Protein AF-A0A7X9N6E1-F1 (afdb_monomer)

Foldseek 3Di:
DDPPPPDFDFPLVQLLVLLLVCLVPVQVVLCVLLVHHLVVCLVPQPPDDDDDDDDDDDDVVVSVVSNVVSVVLSSLLSVLLVPDDPLLNCLCCVCRRVVHDLVVVCVVVVHDSVRSVVSSSVSSVSSQVSSVVPHDRSTDGDDD

Radius of gyration: 17.55 Å; Cα contacts (8 Å, |Δi|>4): 150; chains: 1; bounding box: 39×49×46 Å

Solvent-accessible surface area (backbone atoms only — not comparable to full-atom values): 8194 Å² total; per-residue (Å²): 136,84,82,78,78,79,70,67,57,68,33,54,65,60,14,27,51,44,46,53,48,40,43,64,47,56,52,48,51,32,26,61,58,42,73,46,60,61,69,58,33,56,78,50,72,79,86,76,87,78,83,87,80,92,82,90,78,62,76,66,54,52,54,48,53,52,18,52,53,25,45,54,50,42,45,50,52,25,50,20,44,68,73,38,56,72,69,33,33,50,47,46,45,44,46,56,70,66,57,50,56,68,67,60,50,22,61,74,67,73,38,54,69,71,56,40,53,54,51,52,39,50,29,36,42,51,39,32,60,46,26,43,76,82,58,66,84,42,68,35,61,53,82,132

pLDDT: mean 83.42, std 17.53, range [37.0, 97.56]

Sequence (144 aa):
MGVLFKTKPVDKVKTGANVRAFFKNDVQELQAMAGRKLTGFITSPNLTKTGSSNHAINGIESCYLEAVNADQELETIAAAINTCSEKTKKIIIMRCIEERPHRQMEEYFCLSRSQYGLYQQKALCEFAENYARYGRELRVFAEN

Nearest PDB structures (foldseek):
  1rp3-assembly2_C  TM=5.074E-01  e=1.335E-01  Aquifex aeolicus
  6dxo-assembly1_A  TM=4.445E-01  e=1.407E-01  Streptomyces venezuelae ATCC 10712
  1rp3-assembly4_G  TM=4.153E-01  e=2.642E-01  Aquifex aeolicus
  6in7-assembly1_B  TM=3.837E-01  e=6.124E-01  Pseudomonas aeruginosa PAO1
  8z6g-assembly1_B  TM=3.783E-01  e=7.964E-01  Pseudomonas aeruginosa

Mean predicted aligned error: 8.21 Å

Secondary structure (DSSP, 8-state):
------PPPB-HHHHHHHHHHHHHTHHHHHHHHHTS-HHHHHHS--------------HHHHHHHHHHHHHHHHHHHHHHHHHS-HHHHHHIIIIIIS---HHHHHHHHT--HHHHHHHHHHHHHHHHHHHTTTS-----BPP-

Structure (mmCIF, N/CA/C/O backbone):
data_AF-A0A7X9N6E1-F1
#
_entry.id   AF-A0A7X9N6E1-F1
#
loop_
_atom_site.group_PDB
_atom_site.id
_atom_site.type_symbol
_atom_site.label_atom_id
_atom_site.label_alt_id
_atom_site.label_comp_id
_atom_site.label_asym_id
_atom_site.label_entity_id
_atom_site.label_seq_id
_atom_site.pdbx_PDB_ins_code
_atom_site.Cartn_x
_atom_site.Cartn_y
_atom_site.Cartn_z
_atom_site.occupancy
_atom_site.B_iso_or_equiv
_atom_site.auth_seq_id
_atom_site.auth_comp_id
_atom_site.auth_asym_id
_atom_site.auth_atom_id
_atom_site.pdbx_PDB_model_num
ATOM 1 N N . MET A 1 1 ? 11.358 -36.403 11.337 1.00 38.59 1 MET A N 1
ATOM 2 C CA . MET A 1 1 ? 10.152 -36.184 10.511 1.00 38.59 1 MET A CA 1
ATOM 3 C C . MET A 1 1 ? 9.933 -34.684 10.381 1.00 38.59 1 MET A C 1
ATOM 5 O O . MET A 1 1 ? 9.403 -34.076 11.299 1.00 38.59 1 MET A O 1
ATOM 9 N N . GLY A 1 2 ? 10.454 -34.067 9.318 1.00 45.53 2 GLY A N 1
ATOM 10 C CA . GLY A 1 2 ? 10.296 -32.629 9.085 1.00 45.53 2 GLY A CA 1
ATOM 11 C C . GLY A 1 2 ? 8.912 -32.350 8.517 1.00 45.53 2 GLY A C 1
ATOM 12 O O . GLY A 1 2 ? 8.580 -32.845 7.442 1.00 45.53 2 GLY A O 1
ATOM 13 N N . VAL A 1 3 ? 8.093 -31.595 9.244 1.00 46.94 3 VAL A N 1
ATOM 14 C CA . VAL A 1 3 ? 6.786 -31.160 8.752 1.00 46.94 3 VAL A CA 1
ATOM 15 C C . VAL A 1 3 ? 7.041 -30.077 7.703 1.00 46.94 3 VAL A C 1
ATOM 17 O O . VAL A 1 3 ? 7.326 -28.929 8.030 1.00 46.94 3 VAL A O 1
ATOM 20 N N . LEU A 1 4 ? 7.013 -30.458 6.425 1.00 49.41 4 LEU A N 1
ATOM 21 C CA . LEU A 1 4 ? 6.960 -29.518 5.308 1.00 49.41 4 LEU A CA 1
ATOM 22 C C . LEU A 1 4 ? 5.601 -28.816 5.376 1.00 49.41 4 LEU A C 1
ATOM 24 O O . LEU A 1 4 ? 4.603 -29.332 4.872 1.00 49.41 4 LEU A O 1
ATOM 28 N N . PHE A 1 5 ? 5.551 -27.648 6.016 1.00 54.84 5 PHE A N 1
ATOM 29 C CA . PHE A 1 5 ? 4.431 -26.731 5.856 1.00 54.84 5 PHE A CA 1
ATOM 30 C C . PHE A 1 5 ? 4.368 -26.351 4.372 1.00 54.84 5 PHE A C 1
ATOM 32 O O . PHE A 1 5 ? 5.107 -25.484 3.911 1.00 54.84 5 PHE A O 1
ATOM 39 N N . LYS A 1 6 ? 3.516 -27.035 3.599 1.00 51.97 6 LYS A N 1
ATOM 40 C CA . LYS A 1 6 ? 3.126 -26.593 2.257 1.00 51.97 6 LYS A CA 1
ATOM 41 C C . LYS A 1 6 ? 2.315 -25.314 2.431 1.00 51.97 6 LYS A C 1
ATOM 43 O O . LYS A 1 6 ? 1.091 -25.354 2.525 1.00 51.97 6 LYS A O 1
ATOM 48 N N . THR A 1 7 ? 2.996 -24.179 2.536 1.00 67.31 7 THR A N 1
ATOM 49 C CA . THR A 1 7 ? 2.340 -22.883 2.414 1.00 67.31 7 THR A CA 1
ATOM 50 C C . THR A 1 7 ? 1.808 -22.795 0.989 1.00 67.31 7 THR A C 1
ATOM 52 O O . THR A 1 7 ? 2.546 -22.975 0.019 1.00 67.31 7 THR A O 1
ATOM 55 N N . LYS A 1 8 ? 0.490 -22.621 0.848 1.00 80.69 8 LYS A N 1
ATOM 56 C CA . LYS A 1 8 ? -0.115 -22.431 -0.472 1.00 80.69 8 LYS A CA 1
ATOM 57 C C . LYS A 1 8 ? 0.546 -21.215 -1.134 1.00 80.69 8 LYS A C 1
ATOM 59 O O . LYS A 1 8 ? 0.757 -20.209 -0.449 1.00 80.69 8 LYS A O 1
ATOM 64 N N . PRO A 1 9 ? 0.890 -21.276 -2.431 1.00 86.31 9 PRO A N 1
ATOM 65 C CA . PRO A 1 9 ? 1.479 -20.129 -3.099 1.00 86.31 9 PRO A CA 1
ATOM 66 C C . PRO A 1 9 ? 0.465 -18.979 -3.150 1.00 86.31 9 PRO A C 1
ATOM 68 O O . PRO A 1 9 ? -0.726 -19.187 -3.385 1.00 86.31 9 PRO A O 1
ATOM 71 N N . VAL A 1 10 ? 0.944 -17.756 -2.922 1.00 88.94 10 VAL A N 1
ATOM 72 C CA . VAL A 1 10 ? 0.122 -16.544 -3.030 1.00 88.94 10 VAL A CA 1
ATOM 73 C C . VAL A 1 10 ? -0.146 -16.244 -4.504 1.00 88.94 10 VAL A C 1
ATOM 75 O O . VAL A 1 10 ? 0.786 -16.099 -5.301 1.00 88.94 10 VAL A O 1
ATOM 78 N N . ASP A 1 11 ? -1.420 -16.096 -4.859 1.00 94.56 11 ASP A N 1
ATOM 79 C CA . ASP A 1 11 ? -1.846 -15.549 -6.140 1.00 94.56 11 ASP A CA 1
ATOM 80 C C . ASP A 1 11 ? -1.577 -14.042 -6.136 1.00 94.56 11 ASP A C 1
ATOM 82 O O . ASP A 1 11 ? -2.330 -13.230 -5.587 1.00 94.56 11 ASP A O 1
ATOM 86 N N . LYS A 1 12 ? -0.456 -13.661 -6.748 1.00 93.94 12 LYS A N 1
ATOM 87 C CA . LYS A 1 12 ? 0.009 -12.272 -6.800 1.00 93.94 12 LYS A CA 1
ATOM 88 C C . LYS A 1 12 ? -0.951 -11.358 -7.558 1.00 93.94 12 LYS A C 1
ATOM 90 O O . LYS A 1 12 ? -0.950 -10.151 -7.323 1.00 93.94 12 LYS A O 1
ATOM 95 N N . VAL A 1 13 ? -1.708 -11.881 -8.524 1.00 94.44 13 VAL A N 1
ATOM 96 C CA . VAL A 1 13 ? -2.623 -11.071 -9.343 1.00 94.44 13 VAL A CA 1
ATOM 97 C C . VAL A 1 13 ? -3.865 -10.760 -8.524 1.00 94.44 13 VAL A C 1
ATOM 99 O O . VAL A 1 13 ? -4.196 -9.585 -8.350 1.00 94.44 13 VAL A O 1
ATOM 102 N N . LYS A 1 14 ? -4.491 -11.792 -7.947 1.00 95.62 14 LYS A N 1
ATOM 103 C CA . LYS A 1 14 ? -5.667 -11.626 -7.084 1.00 95.62 14 LYS A CA 1
ATOM 104 C C . LYS A 1 14 ? -5.340 -10.820 -5.830 1.00 95.62 14 LYS A C 1
ATOM 106 O O . LYS A 1 14 ? -6.081 -9.902 -5.503 1.00 95.62 14 LYS A O 1
ATOM 111 N N . THR A 1 15 ? -4.194 -11.073 -5.194 1.00 95.62 15 THR A N 1
ATOM 112 C CA . THR A 1 15 ? -3.728 -10.280 -4.041 1.00 95.62 15 THR A CA 1
ATOM 113 C C . THR A 1 15 ? -3.558 -8.809 -4.413 1.00 95.62 15 THR A C 1
ATOM 115 O O . THR A 1 15 ? -4.062 -7.932 -3.719 1.00 95.62 15 THR A O 1
ATOM 118 N N . GLY A 1 16 ? -2.907 -8.515 -5.545 1.00 95.56 16 GLY A N 1
ATOM 119 C CA . GLY A 1 16 ? -2.752 -7.138 -6.013 1.00 95.56 16 GLY A CA 1
ATOM 120 C C . GLY A 1 16 ? -4.089 -6.441 -6.285 1.00 95.56 16 GLY A C 1
ATOM 121 O O . GLY A 1 16 ? -4.238 -5.262 -5.968 1.00 95.56 16 GLY A O 1
ATOM 122 N N . ALA A 1 17 ? -5.070 -7.154 -6.845 1.00 95.44 17 ALA A N 1
ATOM 123 C CA . ALA A 1 17 ? -6.419 -6.629 -7.043 1.00 95.44 17 ALA A CA 1
ATOM 124 C C . ALA A 1 17 ? -7.138 -6.370 -5.709 1.00 95.44 17 ALA A C 1
ATOM 126 O O . ALA A 1 17 ? -7.730 -5.305 -5.545 1.00 95.44 17 ALA A O 1
ATOM 127 N N . ASN A 1 18 ? -7.019 -7.293 -4.750 1.00 95.88 18 ASN A N 1
ATOM 128 C CA . ASN A 1 18 ? -7.632 -7.177 -3.430 1.00 95.88 18 ASN A CA 1
ATOM 129 C C . ASN A 1 18 ? -7.085 -5.970 -2.656 1.00 95.88 18 ASN A C 1
ATOM 131 O O . ASN A 1 18 ? -7.847 -5.152 -2.159 1.00 95.88 18 ASN A O 1
ATOM 135 N N . VAL A 1 19 ? -5.762 -5.775 -2.663 1.00 96.69 19 VAL A N 1
ATOM 136 C CA . VAL A 1 19 ? -5.127 -4.598 -2.045 1.00 96.69 19 VAL A CA 1
ATOM 137 C C . VAL A 1 19 ? -5.610 -3.296 -2.690 1.00 96.69 19 VAL A C 1
ATOM 139 O O . VAL A 1 19 ? -5.875 -2.322 -1.994 1.00 96.69 19 VAL A O 1
ATOM 142 N N . ARG A 1 20 ? -5.760 -3.248 -4.020 1.00 95.56 20 ARG A N 1
ATOM 143 C CA . ARG A 1 20 ? -6.289 -2.048 -4.693 1.00 95.56 20 ARG A CA 1
ATOM 144 C C . ARG A 1 20 ? -7.740 -1.767 -4.311 1.00 95.56 20 ARG A C 1
ATOM 146 O O . ARG A 1 20 ? -8.079 -0.606 -4.114 1.00 95.56 20 ARG A O 1
ATOM 153 N N . ALA A 1 21 ? -8.577 -2.802 -4.231 1.00 95.38 21 ALA A N 1
ATOM 154 C CA . ALA A 1 21 ? -9.963 -2.666 -3.794 1.00 95.38 21 ALA A CA 1
ATOM 155 C C . ALA A 1 21 ? -10.036 -2.166 -2.346 1.00 95.38 21 ALA A C 1
ATOM 157 O O . ALA A 1 21 ? -10.777 -1.227 -2.078 1.00 95.38 21 ALA A O 1
ATOM 158 N N . PHE A 1 22 ? -9.183 -2.704 -1.473 1.00 95.75 22 PHE A N 1
ATOM 159 C CA . PHE A 1 22 ? -9.051 -2.275 -0.086 1.00 95.75 22 PHE A CA 1
ATOM 160 C C . PHE A 1 22 ? -8.738 -0.779 0.042 1.00 95.75 22 PHE A C 1
ATOM 162 O O . PHE A 1 22 ? -9.447 -0.045 0.724 1.00 95.75 22 PHE A O 1
ATOM 169 N N . PHE A 1 23 ? -7.727 -0.280 -0.677 1.00 95.62 23 PHE A N 1
ATOM 170 C CA . PHE A 1 23 ? -7.408 1.154 -0.649 1.00 95.62 23 PHE A CA 1
ATOM 171 C C . PHE A 1 23 ? -8.509 2.036 -1.245 1.00 95.62 23 PHE A C 1
ATOM 173 O O . PHE A 1 23 ? -8.694 3.168 -0.803 1.00 95.62 23 PHE A O 1
ATOM 180 N N . LYS A 1 24 ? -9.230 1.534 -2.251 1.00 93.62 24 LYS A N 1
ATOM 181 C CA . LYS A 1 24 ? -10.284 2.293 -2.924 1.00 93.62 24 LYS A CA 1
ATOM 182 C C . LYS A 1 24 ? -11.570 2.371 -2.103 1.00 93.62 24 LYS A C 1
ATOM 184 O O . LYS A 1 24 ? -12.229 3.398 -2.141 1.00 93.62 24 LYS A O 1
ATOM 189 N N . ASN A 1 25 ? -11.936 1.300 -1.409 1.00 92.50 25 ASN A N 1
ATOM 190 C CA . ASN A 1 25 ? -13.222 1.199 -0.729 1.00 92.50 25 ASN A CA 1
ATOM 191 C C . ASN A 1 25 ? -13.028 1.363 0.782 1.00 92.50 25 ASN A C 1
ATOM 193 O O . ASN A 1 25 ? -13.373 2.404 1.335 1.00 92.50 25 ASN A O 1
ATOM 197 N N . ASP A 1 26 ? -12.390 0.382 1.424 1.00 92.19 26 ASP A N 1
ATOM 198 C CA . ASP A 1 26 ? -12.277 0.313 2.882 1.00 92.19 26 ASP A CA 1
ATOM 199 C C . ASP A 1 26 ? -11.485 1.494 3.454 1.00 92.19 26 ASP A C 1
ATOM 201 O O . ASP A 1 26 ? -11.917 2.148 4.396 1.00 92.19 26 ASP A O 1
ATOM 205 N N . VAL A 1 27 ? -10.334 1.833 2.864 1.00 92.56 27 VAL A N 1
ATOM 206 C CA . VAL A 1 27 ? -9.508 2.948 3.363 1.00 92.56 27 VAL A CA 1
ATOM 207 C C . VAL A 1 27 ? -10.184 4.303 3.139 1.00 92.56 27 VAL A C 1
ATOM 209 O O . VAL A 1 27 ? -9.983 5.227 3.928 1.00 92.56 27 VAL A O 1
ATOM 212 N N . GLN A 1 28 ? -10.985 4.462 2.084 1.00 91.69 28 GLN A N 1
ATOM 213 C CA . GLN A 1 28 ? -11.754 5.694 1.882 1.00 91.69 28 GLN A CA 1
ATOM 214 C C . GLN A 1 28 ? -12.867 5.830 2.925 1.00 91.69 28 GLN A C 1
ATOM 216 O O . GLN A 1 28 ? -13.036 6.909 3.490 1.00 91.69 28 GLN A O 1
ATOM 221 N N . GLU A 1 29 ? -13.562 4.736 3.232 1.00 90.88 29 GLU A N 1
ATOM 222 C CA . GLU A 1 29 ? -14.592 4.688 4.269 1.00 90.88 29 GLU A CA 1
ATOM 223 C C . GLU A 1 29 ? -14.011 4.956 5.665 1.00 90.88 29 GLU A C 1
ATOM 225 O O . GLU A 1 29 ? -14.505 5.828 6.377 1.00 90.88 29 GLU A O 1
ATOM 230 N N . LEU A 1 30 ? -12.893 4.310 6.014 1.00 90.81 30 LEU A N 1
ATOM 231 C CA . LEU A 1 30 ? -12.190 4.536 7.280 1.00 90.81 30 LEU A CA 1
ATOM 232 C C . LEU A 1 30 ? -11.765 6.002 7.446 1.00 90.81 30 LEU A C 1
ATOM 234 O O . LEU A 1 30 ? -11.949 6.582 8.512 1.00 90.81 30 LEU A O 1
ATOM 238 N N . GLN A 1 31 ? -11.242 6.634 6.389 1.00 90.75 31 GLN A N 1
ATOM 239 C CA . GLN A 1 31 ? -10.895 8.062 6.422 1.00 90.75 31 GLN A CA 1
ATOM 240 C C . GLN A 1 31 ? -12.125 8.961 6.606 1.00 90.75 31 GLN A C 1
ATOM 242 O O . GLN A 1 31 ? -12.034 9.986 7.284 1.00 90.75 31 GLN A O 1
ATOM 247 N N . ALA A 1 32 ? -13.267 8.598 6.014 1.00 89.12 32 ALA A N 1
ATOM 248 C CA . ALA A 1 32 ? -14.515 9.337 6.179 1.00 89.12 32 ALA A CA 1
ATOM 249 C C . ALA A 1 32 ? -15.057 9.219 7.613 1.00 89.12 32 ALA A C 1
ATOM 251 O O . ALA A 1 32 ? -15.450 10.231 8.188 1.00 89.12 32 ALA A O 1
ATOM 252 N N . MET A 1 33 ? -15.007 8.020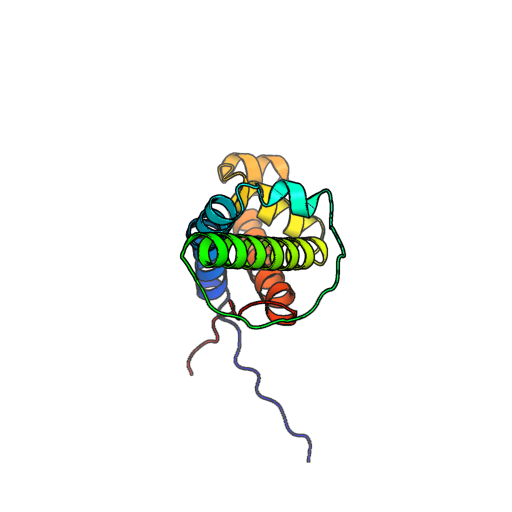 8.205 1.00 87.06 33 MET A N 1
ATOM 253 C CA . MET A 1 33 ? -15.408 7.765 9.595 1.00 87.06 33 MET A CA 1
ATOM 254 C C . MET A 1 33 ? -14.507 8.491 10.603 1.00 87.06 33 MET A C 1
ATOM 256 O O . MET A 1 33 ? -14.998 9.119 11.535 1.00 87.06 33 MET A O 1
ATOM 260 N N . ALA A 1 34 ? -13.190 8.453 10.391 1.00 85.19 34 ALA A N 1
ATOM 261 C CA . ALA A 1 34 ? -12.204 9.122 11.239 1.00 85.19 34 ALA A CA 1
ATOM 262 C C . ALA A 1 34 ? -12.176 10.656 11.074 1.00 85.19 34 ALA A C 1
ATOM 264 O O . ALA A 1 34 ? -11.627 11.377 11.908 1.00 85.19 34 ALA A O 1
ATOM 265 N N . GLY A 1 35 ? -12.692 11.179 9.956 1.00 86.06 35 GLY A N 1
ATOM 266 C CA . GLY A 1 35 ? -12.564 12.594 9.596 1.00 86.06 35 GLY A CA 1
ATOM 267 C C . GLY A 1 35 ? -11.117 13.037 9.323 1.00 86.06 35 GLY A C 1
ATOM 268 O O . GLY A 1 35 ? -10.813 14.231 9.363 1.00 86.06 35 GLY A O 1
ATOM 269 N N . ARG A 1 36 ? -10.201 12.094 9.058 1.00 86.56 36 ARG A N 1
ATOM 270 C CA . ARG A 1 36 ? -8.761 12.333 8.854 1.00 86.56 36 ARG A CA 1
ATOM 271 C C . ARG A 1 36 ? -8.243 11.543 7.660 1.00 86.56 36 ARG A C 1
ATOM 273 O O . ARG A 1 36 ? -8.735 10.468 7.341 1.00 86.56 36 ARG A O 1
ATOM 280 N N . LYS A 1 37 ? -7.202 12.063 7.005 1.00 90.25 37 LYS A N 1
ATOM 281 C CA . LYS A 1 37 ? -6.556 11.384 5.872 1.00 90.25 37 LYS A CA 1
ATOM 282 C C . LYS A 1 37 ? -5.460 10.432 6.337 1.00 90.25 37 LYS A C 1
ATOM 284 O O . LYS A 1 37 ? -4.640 10.814 7.171 1.00 90.25 37 LYS A O 1
ATOM 289 N N . LEU A 1 38 ? -5.353 9.265 5.697 1.00 89.69 38 LEU A N 1
ATOM 290 C CA . LEU A 1 38 ? -4.312 8.257 5.942 1.00 89.69 38 LEU A CA 1
ATOM 291 C C . LEU A 1 38 ? -2.896 8.852 5.836 1.00 89.69 38 LEU A C 1
ATOM 293 O O . LEU A 1 38 ? -2.007 8.495 6.603 1.00 89.69 38 LEU A O 1
ATOM 297 N N . THR A 1 39 ? -2.687 9.809 4.928 1.00 88.50 39 THR A N 1
ATOM 298 C CA . THR A 1 39 ? -1.397 10.498 4.760 1.00 88.50 39 THR A CA 1
ATOM 299 C C . THR A 1 39 ? -0.901 11.163 6.044 1.00 88.50 39 THR A C 1
ATOM 301 O O . THR A 1 39 ? 0.304 11.183 6.269 1.00 88.50 39 THR A O 1
ATOM 304 N N . GLY A 1 40 ? -1.806 11.662 6.896 1.00 83.88 40 GLY A N 1
ATOM 305 C CA . GLY A 1 40 ? -1.444 12.259 8.184 1.00 83.88 40 GLY A CA 1
ATOM 306 C C . GLY A 1 40 ? -0.863 11.238 9.166 1.00 83.88 40 GLY A C 1
ATOM 307 O O . GLY A 1 40 ? 0.127 11.526 9.834 1.00 83.88 40 GLY A O 1
ATOM 308 N N . PHE A 1 41 ? -1.410 10.020 9.186 1.00 85.62 41 PHE A N 1
ATOM 309 C CA . PHE A 1 41 ? -0.923 8.918 10.026 1.00 85.62 41 PHE A CA 1
ATOM 310 C C . PHE A 1 41 ? 0.425 8.374 9.543 1.00 85.62 41 PHE A C 1
ATOM 312 O O . PHE A 1 41 ? 1.257 7.963 10.347 1.00 85.62 41 PHE A O 1
ATOM 319 N N . ILE A 1 42 ? 0.674 8.401 8.228 1.00 83.69 42 ILE A N 1
ATOM 320 C CA . ILE A 1 42 ? 1.961 7.978 7.655 1.00 83.69 42 ILE A CA 1
ATOM 321 C C . ILE A 1 42 ? 3.087 8.924 8.096 1.00 83.69 42 ILE A C 1
ATOM 323 O O . ILE A 1 42 ? 4.169 8.451 8.447 1.00 83.69 42 ILE A O 1
ATOM 327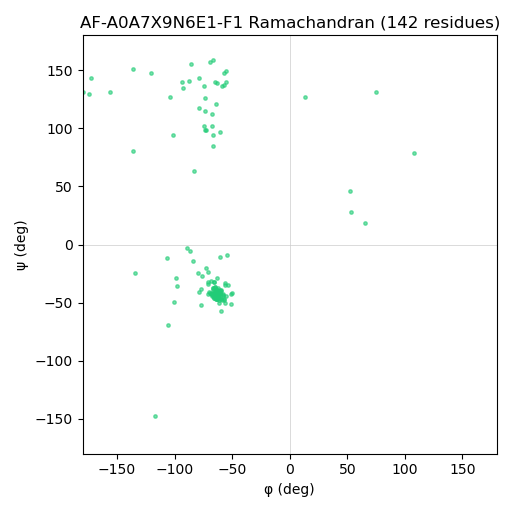 N N . THR A 1 43 ? 2.845 10.241 8.087 1.00 79.25 43 THR A N 1
ATOM 328 C CA . THR A 1 43 ? 3.840 11.264 8.458 1.00 79.25 43 THR A CA 1
ATOM 329 C C . THR A 1 43 ? 4.005 11.448 9.963 1.00 79.25 43 THR A C 1
ATOM 331 O O . THR A 1 43 ? 5.052 11.909 10.412 1.00 79.25 43 THR A O 1
ATOM 334 N N . SER A 1 44 ? 2.982 11.110 10.747 1.00 62.31 44 SER A N 1
ATOM 335 C CA . SER A 1 44 ? 2.968 11.277 12.200 1.00 62.31 44 SER A CA 1
ATOM 336 C C . SER A 1 44 ? 2.400 10.020 12.856 1.00 62.31 44 SER A C 1
ATOM 338 O O . SER A 1 44 ? 1.218 9.991 13.196 1.00 62.31 44 SER A O 1
ATOM 340 N N . PRO A 1 45 ? 3.215 8.961 13.017 1.00 55.91 45 PRO A N 1
ATOM 341 C CA . PRO A 1 45 ? 2.773 7.760 13.704 1.00 55.91 45 PRO A CA 1
ATOM 342 C C . PRO A 1 45 ? 2.547 8.086 15.185 1.00 55.91 45 PRO A C 1
ATOM 344 O O . PRO A 1 45 ? 3.499 8.182 15.960 1.00 55.91 45 PRO A O 1
ATOM 347 N N . ASN A 1 46 ? 1.288 8.264 15.586 1.00 53.84 46 ASN A N 1
ATOM 348 C CA . ASN A 1 46 ? 0.924 8.278 16.997 1.00 53.84 46 ASN A CA 1
ATOM 349 C C . ASN A 1 46 ? 0.975 6.833 17.502 1.00 53.84 46 ASN A C 1
ATOM 351 O O . ASN A 1 46 ? 0.109 6.016 17.230 1.00 53.84 46 ASN A O 1
ATOM 355 N N . LEU A 1 47 ? 2.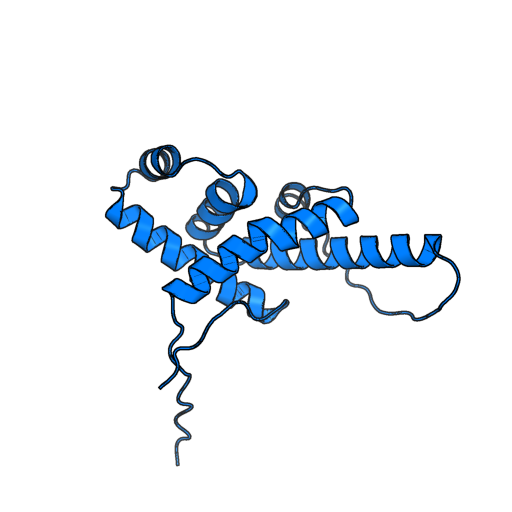049 6.494 18.212 1.00 46.22 47 LEU A N 1
ATOM 356 C CA . LEU A 1 47 ? 2.192 5.224 18.923 1.00 46.22 47 LEU A CA 1
ATOM 357 C C . LEU A 1 47 ? 1.501 5.326 20.290 1.00 46.22 47 LEU A C 1
ATOM 359 O O . LEU A 1 47 ? 2.153 5.249 21.331 1.00 46.22 47 LEU A O 1
ATOM 363 N N . THR A 1 48 ? 0.184 5.524 20.319 1.00 42.97 48 THR A N 1
ATOM 364 C CA . THR A 1 48 ? -0.588 5.471 21.571 1.00 42.97 48 THR A CA 1
ATOM 365 C C . THR A 1 48 ? -1.318 4.143 21.683 1.00 42.97 48 THR A C 1
ATOM 367 O O . THR A 1 48 ? -2.411 3.935 21.185 1.00 42.97 48 THR A O 1
ATOM 370 N N . LYS A 1 49 ? -0.645 3.221 22.370 1.00 51.91 49 LYS A N 1
ATOM 371 C CA . LYS A 1 49 ? -1.117 1.904 22.794 1.00 51.91 49 LYS A CA 1
ATOM 372 C C . LYS A 1 49 ? -2.218 2.059 23.851 1.00 51.91 49 LYS A C 1
ATOM 374 O O . LYS A 1 49 ? -1.898 2.476 24.961 1.00 51.91 49 LYS A O 1
ATOM 379 N N . THR A 1 50 ? -3.4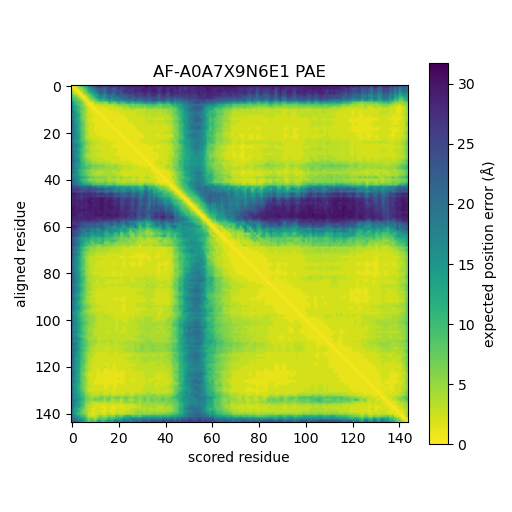71 1.705 23.568 1.00 41.69 50 THR A N 1
ATOM 380 C CA . THR A 1 50 ? -4.513 1.372 24.577 1.00 41.69 50 THR A CA 1
ATOM 381 C C . THR A 1 50 ? -5.762 0.876 23.834 1.00 41.69 50 THR A C 1
ATOM 383 O O . THR A 1 50 ? -6.168 1.485 22.864 1.00 41.69 50 THR A O 1
ATOM 386 N N . GLY A 1 51 ? -6.396 -0.259 24.127 1.00 37.00 51 GLY A N 1
ATOM 387 C CA . GLY A 1 51 ? -6.590 -0.909 25.418 1.00 37.00 51 GLY A CA 1
ATOM 388 C C . GLY A 1 51 ? -8.055 -0.762 25.849 1.00 37.00 51 GLY A C 1
ATOM 389 O O . GLY A 1 51 ? -8.350 0.113 26.644 1.00 37.00 51 GLY A O 1
ATOM 390 N N . SER A 1 52 ? -8.927 -1.604 25.275 1.00 49.16 52 SER A N 1
ATOM 391 C CA . SER A 1 52 ? -10.283 -2.032 25.688 1.00 49.16 52 SER A CA 1
ATOM 392 C C . SER A 1 52 ? -11.027 -1.267 26.802 1.00 49.16 52 SER A C 1
ATOM 394 O O . SER A 1 52 ? -10.626 -1.350 27.960 1.00 49.16 52 SER A O 1
ATOM 396 N N . SER A 1 53 ? -12.263 -0.824 26.523 1.00 37.88 53 SER A N 1
ATOM 397 C CA . SER A 1 53 ? -13.390 -1.069 27.446 1.00 37.88 53 SER A CA 1
ATOM 398 C C . SER A 1 53 ? -14.761 -1.038 26.762 1.00 37.88 53 SER A C 1
ATOM 400 O O . SER A 1 53 ? -15.093 -0.102 26.042 1.00 37.88 53 SER A O 1
ATOM 402 N N . ASN A 1 54 ? -15.551 -2.074 27.062 1.00 51.12 54 ASN A N 1
ATOM 403 C CA . ASN A 1 54 ? -16.999 -2.148 26.881 1.00 51.12 54 ASN A CA 1
ATOM 404 C C . ASN A 1 54 ? -17.694 -0.990 27.606 1.00 51.12 54 ASN A C 1
ATOM 406 O O . ASN A 1 54 ? -17.345 -0.741 28.753 1.00 51.12 54 ASN A O 1
ATOM 410 N N . HIS A 1 55 ? -18.721 -0.395 26.998 1.00 37.97 55 HIS A N 1
ATOM 411 C CA . HIS 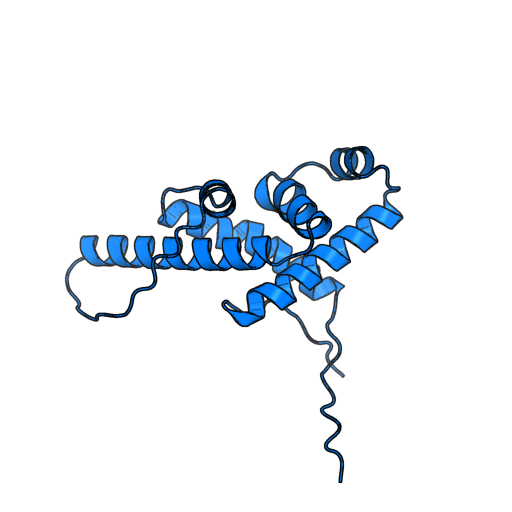A 1 55 ? -20.047 -0.155 27.586 1.00 37.97 55 HIS A CA 1
ATOM 412 C C . HIS A 1 55 ? -20.988 0.376 26.490 1.00 37.97 55 HIS A C 1
ATOM 414 O O . HIS A 1 55 ? -20.567 1.064 25.569 1.00 37.97 55 HIS A O 1
ATOM 420 N N . ALA A 1 56 ? -22.251 -0.039 26.544 1.00 53.25 56 ALA A N 1
ATOM 421 C CA . ALA A 1 56 ? -23.312 0.422 25.659 1.00 53.25 56 ALA A CA 1
ATOM 422 C C . ALA A 1 56 ? -24.036 1.606 26.315 1.00 53.25 56 ALA A C 1
ATOM 424 O O . ALA A 1 56 ? -24.377 1.458 27.489 1.00 53.25 56 ALA A O 1
ATOM 425 N N . ILE A 1 57 ? -24.317 2.701 25.580 1.00 43.16 57 ILE A N 1
ATOM 426 C CA . ILE A 1 57 ? -25.629 3.378 25.413 1.00 43.16 57 ILE A CA 1
ATOM 427 C C . ILE A 1 57 ? -25.512 4.612 24.462 1.00 43.16 57 ILE A C 1
ATOM 429 O O . ILE A 1 57 ? -24.728 5.520 24.686 1.00 43.16 57 ILE A O 1
ATOM 433 N N . ASN A 1 58 ? -26.428 4.709 23.481 1.00 43.03 58 ASN A N 1
ATOM 434 C CA . ASN A 1 58 ? -26.805 5.882 22.654 1.00 43.03 58 ASN A CA 1
ATOM 435 C C . ASN A 1 58 ? -25.864 6.358 21.521 1.00 43.03 58 ASN A C 1
ATOM 437 O O . ASN A 1 58 ? -24.682 6.606 21.705 1.00 43.03 58 ASN A O 1
ATOM 441 N N . GLY A 1 59 ? -26.456 6.577 20.333 1.00 54.97 59 GLY A N 1
ATOM 442 C CA . GLY A 1 59 ? -25.808 6.697 19.011 1.00 54.97 59 GLY A CA 1
ATOM 443 C C . GLY A 1 59 ? -24.676 7.721 18.810 1.00 54.97 59 GLY A C 1
ATOM 444 O O . GLY A 1 59 ? -24.009 7.699 17.781 1.00 54.97 59 GLY A O 1
ATOM 445 N N . ILE A 1 60 ? -24.431 8.609 19.775 1.00 57.94 60 ILE A N 1
ATOM 446 C CA . ILE A 1 60 ? -23.258 9.496 19.772 1.00 57.94 60 ILE A CA 1
ATOM 447 C C . ILE A 1 60 ? -22.014 8.732 20.247 1.00 57.94 60 ILE A C 1
ATOM 449 O O . ILE A 1 60 ? -20.949 8.874 19.653 1.00 57.94 60 ILE A O 1
ATOM 453 N N . GLU A 1 61 ? -22.152 7.885 21.272 1.00 52.28 61 GLU A N 1
ATOM 454 C CA . GLU A 1 61 ? -21.069 7.027 21.760 1.00 52.28 61 GLU A CA 1
ATOM 455 C C . GLU A 1 61 ? -20.703 5.972 20.711 1.00 52.28 61 GLU A C 1
ATOM 457 O O . GLU A 1 61 ? -19.524 5.722 20.494 1.00 52.28 61 GLU A O 1
ATOM 462 N N . SER A 1 62 ? -21.680 5.428 19.972 1.00 61.22 62 SER A N 1
ATOM 463 C CA . SER A 1 62 ? -21.392 4.486 18.881 1.00 61.22 62 SER A CA 1
ATOM 464 C C . SER A 1 62 ? -20.634 5.143 17.726 1.00 61.22 62 SER A C 1
ATOM 466 O O . SER A 1 62 ? -19.622 4.596 17.309 1.00 61.22 62 SER A O 1
ATOM 468 N N . CYS A 1 63 ? -21.040 6.336 17.266 1.00 60.53 63 CYS A N 1
ATOM 469 C CA . CYS A 1 63 ? -20.282 7.084 16.250 1.00 60.53 63 CYS A CA 1
ATOM 470 C C . CYS A 1 63 ? -18.862 7.414 16.727 1.00 60.53 63 CYS A C 1
ATOM 472 O O . CYS A 1 63 ? -17.911 7.348 15.951 1.00 60.53 63 CYS A O 1
ATOM 474 N N . TYR A 1 64 ? -18.705 7.766 18.005 1.00 61.81 64 TYR A N 1
ATOM 475 C CA . TYR A 1 64 ? -17.393 8.026 18.587 1.00 61.81 64 TYR A CA 1
ATOM 476 C C . TYR A 1 64 ? -16.526 6.758 18.628 1.00 61.81 64 TYR A C 1
ATOM 478 O O . TYR A 1 64 ? -15.375 6.793 18.200 1.00 61.81 64 TYR A O 1
ATOM 486 N N . LEU A 1 65 ? -17.078 5.628 19.077 1.00 68.62 65 LEU A N 1
ATOM 487 C CA . LEU A 1 65 ? -16.386 4.337 19.101 1.00 68.62 65 LEU A CA 1
ATOM 488 C C . LEU A 1 65 ? -16.020 3.855 17.690 1.00 68.62 65 LEU A C 1
ATOM 490 O O . LEU A 1 65 ? -14.923 3.341 17.487 1.00 68.62 65 LEU A O 1
ATOM 494 N N . GLU A 1 66 ? -16.897 4.049 16.704 1.00 76.19 66 GLU A N 1
ATOM 495 C C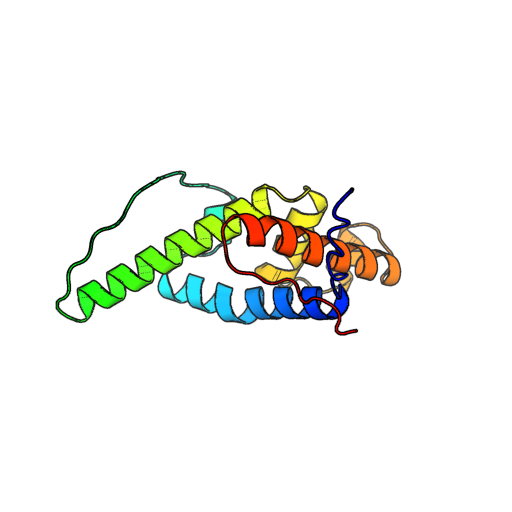A . GLU A 1 66 ? -16.627 3.742 15.295 1.00 76.19 66 GLU A CA 1
ATOM 496 C C . GLU A 1 66 ? -15.491 4.603 14.733 1.00 76.19 66 GLU A C 1
ATOM 498 O O . GLU A 1 66 ? -14.578 4.068 14.104 1.00 76.19 66 GLU A O 1
ATOM 503 N N . ALA A 1 67 ? -15.483 5.908 15.021 1.00 72.88 67 ALA A N 1
ATOM 504 C CA . ALA A 1 67 ? -14.404 6.805 14.612 1.00 72.88 67 ALA A CA 1
ATOM 505 C C . ALA A 1 67 ? -13.060 6.442 15.271 1.00 72.88 67 ALA A C 1
ATOM 507 O O . ALA A 1 67 ? -12.034 6.427 14.595 1.00 72.88 67 ALA A O 1
ATOM 508 N N . VAL A 1 68 ? -13.057 6.090 16.564 1.00 76.00 68 VAL A N 1
ATOM 509 C CA . VAL A 1 68 ? -11.853 5.626 17.279 1.00 76.00 68 VAL A CA 1
ATOM 510 C C . VAL A 1 68 ? -11.330 4.314 16.688 1.00 76.00 68 VAL A C 1
ATOM 512 O O . VAL A 1 68 ? -10.127 4.168 16.466 1.00 76.00 68 VAL A O 1
ATOM 515 N N . ASN A 1 69 ? -12.220 3.370 16.376 1.00 85.88 69 ASN A N 1
ATOM 516 C CA . ASN A 1 69 ? -11.839 2.121 15.718 1.00 85.88 69 ASN A CA 1
ATOM 517 C C . ASN A 1 69 ? -11.273 2.372 14.312 1.00 85.88 69 ASN A C 1
ATOM 519 O O . ASN A 1 69 ? -10.299 1.726 13.917 1.00 85.88 69 ASN A O 1
ATOM 523 N N . ALA A 1 70 ? -11.845 3.323 13.569 1.00 87.38 70 ALA A N 1
ATOM 524 C CA . ALA A 1 70 ? -11.347 3.717 12.258 1.00 87.38 70 ALA A CA 1
ATOM 525 C C . ALA A 1 70 ? -9.957 4.370 12.337 1.00 87.38 70 ALA A C 1
ATOM 527 O O . ALA A 1 70 ? -9.078 4.009 11.554 1.00 87.38 70 ALA A O 1
ATOM 528 N N . ASP A 1 71 ? -9.725 5.259 13.309 1.00 89.44 71 ASP A N 1
ATOM 529 C CA . ASP A 1 71 ? -8.408 5.850 13.587 1.00 89.44 71 ASP A CA 1
ATOM 530 C C . ASP A 1 71 ? -7.362 4.755 13.866 1.00 89.44 71 ASP A C 1
ATOM 532 O O . ASP A 1 71 ? -6.291 4.746 13.254 1.00 89.44 71 ASP A O 1
ATOM 536 N N . GLN A 1 72 ? -7.685 3.779 14.721 1.00 89.00 72 GLN A N 1
ATOM 537 C CA . GLN A 1 72 ? -6.761 2.696 15.072 1.00 89.00 72 GLN A CA 1
ATOM 538 C C . GLN A 1 72 ? -6.421 1.784 13.880 1.00 89.00 72 GLN A C 1
ATOM 540 O O . GLN A 1 72 ? -5.283 1.315 13.739 1.00 89.00 72 GLN A O 1
ATOM 545 N N . GLU A 1 73 ? -7.392 1.522 13.006 1.00 90.62 73 GLU A N 1
ATOM 546 C CA . GLU A 1 73 ? -7.173 0.773 11.768 1.00 90.62 73 GLU A CA 1
ATOM 547 C C . GLU A 1 73 ? -6.296 1.577 10.791 1.00 90.62 73 GLU A C 1
ATOM 549 O O . GLU A 1 73 ? -5.346 1.029 10.229 1.00 90.62 73 GLU A O 1
ATOM 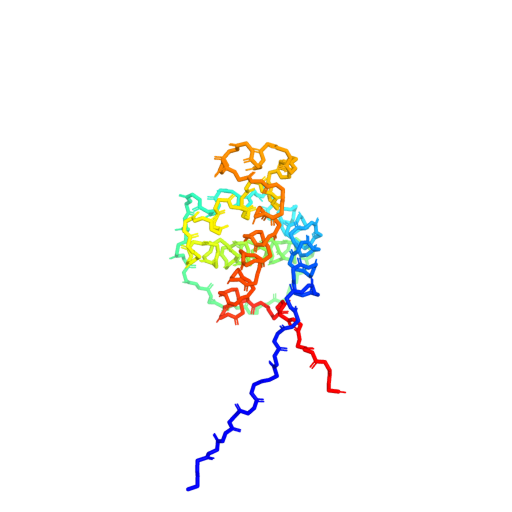554 N N . LEU A 1 74 ? -6.526 2.888 10.641 1.00 93.19 74 LEU A N 1
ATOM 555 C CA . LEU A 1 74 ? -5.680 3.769 9.823 1.00 93.19 74 LEU A CA 1
ATOM 556 C C . LEU A 1 74 ? -4.240 3.845 10.348 1.00 93.19 74 LEU A C 1
ATOM 558 O O . LEU A 1 74 ? -3.303 3.827 9.545 1.00 93.19 74 LEU A O 1
ATOM 562 N N . GLU A 1 75 ? -4.037 3.851 11.666 1.00 91.81 75 GLU A N 1
ATOM 563 C CA . GLU A 1 75 ? -2.709 3.729 12.282 1.00 91.81 75 GLU A CA 1
ATOM 564 C C . GLU A 1 75 ? -2.038 2.396 11.939 1.00 91.81 75 GLU A C 1
ATOM 566 O O . GLU A 1 75 ? -0.855 2.359 11.592 1.00 91.81 75 GLU A O 1
ATOM 571 N N . THR A 1 76 ? -2.796 1.299 11.973 1.00 92.44 76 THR A N 1
ATOM 572 C CA . THR A 1 76 ? -2.295 -0.040 11.629 1.00 92.44 76 THR A CA 1
ATOM 573 C C . THR A 1 76 ? -1.894 -0.113 10.155 1.00 92.44 76 THR A C 1
ATOM 575 O O . THR A 1 76 ? -0.817 -0.617 9.819 1.00 92.44 76 THR A O 1
ATOM 578 N N . ILE A 1 77 ? -2.714 0.453 9.265 1.00 94.50 77 ILE A N 1
ATOM 579 C CA . ILE A 1 77 ? -2.411 0.572 7.834 1.00 94.50 77 ILE A CA 1
ATOM 580 C C . ILE A 1 77 ? -1.150 1.423 7.633 1.00 94.50 77 ILE A C 1
ATOM 582 O O . ILE A 1 77 ? -0.255 1.027 6.883 1.00 94.50 77 ILE A O 1
ATOM 586 N N . ALA A 1 78 ? -1.033 2.563 8.318 1.00 93.81 78 ALA A N 1
ATOM 587 C CA . ALA A 1 78 ? 0.141 3.428 8.233 1.00 93.81 78 ALA A CA 1
ATOM 588 C C . ALA A 1 78 ? 1.415 2.722 8.727 1.00 93.81 78 ALA A C 1
ATOM 590 O O . ALA A 1 78 ? 2.459 2.814 8.078 1.00 93.81 78 ALA A O 1
ATOM 591 N N . ALA A 1 79 ? 1.338 1.958 9.819 1.00 92.12 79 ALA A N 1
ATOM 592 C CA . ALA A 1 79 ? 2.445 1.145 10.315 1.00 92.12 79 ALA A CA 1
ATOM 593 C C . ALA A 1 79 ? 2.854 0.055 9.306 1.00 92.12 79 ALA A C 1
ATOM 595 O O . ALA A 1 79 ? 4.044 -0.132 9.034 1.00 92.12 79 ALA A O 1
ATOM 596 N N . ALA A 1 80 ? 1.887 -0.617 8.675 1.00 94.00 80 ALA A N 1
ATOM 597 C CA . ALA A 1 80 ? 2.156 -1.593 7.620 1.00 94.00 80 ALA A CA 1
ATOM 598 C C . ALA A 1 80 ? 2.826 -0.953 6.389 1.00 94.00 80 ALA A C 1
ATOM 600 O O . ALA A 1 80 ? 3.777 -1.506 5.839 1.00 94.00 80 ALA A O 1
ATOM 601 N N . ILE A 1 81 ? 2.406 0.250 5.986 1.00 94.81 81 ILE A N 1
ATOM 602 C CA . ILE A 1 81 ? 3.066 1.019 4.918 1.00 94.81 81 ILE A CA 1
ATOM 603 C C . ILE A 1 81 ? 4.492 1.410 5.327 1.00 94.81 81 ILE A C 1
ATOM 605 O O . ILE A 1 81 ? 5.418 1.317 4.520 1.00 94.81 81 ILE A O 1
ATOM 609 N N . ASN A 1 82 ? 4.690 1.826 6.579 1.00 92.50 82 ASN A N 1
ATOM 610 C CA . ASN A 1 82 ? 5.984 2.281 7.082 1.00 92.50 82 ASN A CA 1
ATOM 611 C C . ASN A 1 82 ? 7.019 1.165 7.252 1.00 92.50 82 ASN A C 1
ATOM 613 O O . ASN A 1 82 ? 8.212 1.448 7.167 1.00 92.50 82 ASN A O 1
ATOM 617 N N . THR A 1 83 ? 6.573 -0.080 7.419 1.00 92.94 83 THR A N 1
ATOM 618 C CA . THR A 1 83 ? 7.436 -1.273 7.457 1.00 92.94 83 THR A CA 1
ATOM 619 C C . THR A 1 83 ? 7.789 -1.819 6.072 1.00 92.94 83 THR A C 1
ATOM 621 O O . THR A 1 83 ? 8.715 -2.621 5.949 1.00 92.94 83 THR A O 1
ATOM 624 N N . CYS A 1 84 ? 7.094 -1.380 5.019 1.00 94.12 84 CYS A N 1
ATOM 625 C CA . CYS A 1 84 ? 7.468 -1.706 3.648 1.00 94.12 84 CYS A CA 1
ATOM 626 C C . CYS A 1 84 ? 8.774 -1.012 3.242 1.00 94.12 84 CYS A C 1
ATOM 628 O O . CYS A 1 84 ? 9.134 0.051 3.747 1.00 94.12 84 CYS A O 1
ATOM 630 N N . SER A 1 85 ? 9.443 -1.575 2.239 1.00 95.25 85 SER A N 1
ATOM 631 C CA . SER A 1 85 ? 10.559 -0.930 1.560 1.00 95.25 85 SER A CA 1
ATOM 632 C C . SER A 1 85 ? 10.164 0.446 1.019 1.00 95.25 85 SER A C 1
ATOM 634 O O . SER A 1 85 ? 9.031 0.671 0.587 1.00 95.25 85 SER A O 1
ATOM 636 N N . GLU A 1 86 ? 11.124 1.370 0.967 1.00 94.06 86 GLU A N 1
ATOM 637 C CA . GLU A 1 86 ? 10.882 2.750 0.523 1.00 94.06 86 GLU A CA 1
ATOM 638 C C . GLU A 1 86 ? 10.260 2.833 -0.877 1.00 94.06 86 GLU A C 1
ATOM 640 O O . GLU A 1 86 ? 9.403 3.676 -1.150 1.00 94.06 86 GLU A O 1
ATOM 645 N N . LYS A 1 87 ? 10.637 1.917 -1.776 1.00 93.56 87 LYS A N 1
ATOM 646 C CA . LYS A 1 87 ? 10.038 1.839 -3.113 1.00 93.56 87 LYS A CA 1
ATOM 647 C C . LYS A 1 87 ? 8.568 1.417 -3.047 1.00 93.56 87 LYS A C 1
ATOM 649 O O . LYS A 1 87 ? 7.740 2.028 -3.722 1.00 93.56 87 LYS A O 1
ATOM 654 N N . THR A 1 88 ? 8.240 0.414 -2.235 1.00 95.62 88 THR A N 1
ATOM 655 C CA . THR A 1 88 ? 6.862 -0.052 -2.026 1.00 95.62 88 THR A CA 1
ATOM 656 C C . THR A 1 88 ? 6.013 1.029 -1.372 1.00 95.62 88 THR A C 1
ATOM 658 O O . THR A 1 88 ? 4.951 1.352 -1.899 1.00 95.62 88 THR A O 1
ATOM 661 N N . LYS A 1 89 ? 6.520 1.676 -0.317 1.00 95.06 89 LYS A N 1
ATOM 662 C CA . LYS A 1 89 ? 5.883 2.829 0.333 1.00 95.06 89 LYS A CA 1
ATOM 663 C C . LYS A 1 89 ? 5.508 3.914 -0.680 1.00 95.06 89 LYS A C 1
ATOM 665 O O . LYS A 1 89 ? 4.346 4.303 -0.756 1.00 95.06 89 LYS A O 1
ATOM 670 N N . LYS A 1 90 ? 6.454 4.340 -1.528 1.00 94.94 90 LYS A N 1
ATOM 671 C CA . LYS A 1 90 ? 6.192 5.335 -2.585 1.00 94.94 90 LYS A CA 1
ATOM 672 C C . LYS A 1 90 ? 5.137 4.871 -3.588 1.00 94.94 90 LYS A C 1
ATOM 674 O O . LYS A 1 90 ? 4.277 5.661 -3.961 1.00 94.94 90 LYS A O 1
ATOM 679 N N . ILE A 1 91 ? 5.176 3.608 -4.018 1.00 95.94 91 ILE A N 1
ATOM 680 C CA . ILE A 1 91 ? 4.172 3.064 -4.944 1.00 95.94 91 ILE A CA 1
ATOM 681 C C . ILE A 1 91 ? 2.779 3.078 -4.307 1.00 95.94 91 ILE A C 1
ATOM 683 O O . ILE A 1 91 ? 1.842 3.525 -4.963 1.00 95.94 91 ILE A O 1
ATOM 687 N N . ILE A 1 92 ? 2.636 2.626 -3.059 1.00 96.25 92 ILE A N 1
ATOM 688 C CA . ILE A 1 92 ? 1.348 2.619 -2.354 1.00 96.25 92 ILE A CA 1
ATOM 689 C C . ILE A 1 92 ? 0.820 4.046 -2.197 1.00 96.25 92 ILE A C 1
ATOM 691 O O . ILE A 1 92 ? -0.306 4.321 -2.603 1.00 96.25 92 ILE A O 1
ATOM 695 N N . ILE A 1 93 ? 1.641 4.977 -1.705 1.00 93.81 93 ILE A N 1
ATOM 696 C CA . ILE A 1 93 ? 1.224 6.372 -1.522 1.00 93.81 93 ILE A CA 1
ATOM 697 C C . ILE A 1 93 ? 0.809 6.988 -2.860 1.00 93.81 93 ILE A C 1
ATOM 699 O O . ILE A 1 93 ? -0.334 7.400 -3.028 1.00 93.81 93 ILE A O 1
ATOM 703 N N . MET A 1 94 ? 1.697 6.991 -3.852 1.00 94.94 94 MET A N 1
ATOM 704 C CA . MET A 1 94 ? 1.443 7.714 -5.096 1.00 94.94 94 MET A CA 1
ATOM 705 C C . MET A 1 94 ? 0.364 7.049 -5.961 1.00 94.94 94 MET A C 1
ATOM 707 O O . MET A 1 94 ? -0.381 7.747 -6.642 1.00 94.94 94 MET A O 1
ATOM 711 N N . ARG A 1 95 ? 0.256 5.711 -5.973 1.00 94.38 95 ARG A N 1
ATOM 712 C CA . ARG A 1 95 ? -0.687 5.007 -6.862 1.00 94.38 95 ARG A CA 1
ATOM 713 C C . ARG A 1 95 ? -1.999 4.613 -6.194 1.00 94.38 95 ARG A C 1
ATOM 715 O O . ARG A 1 95 ? -3.011 4.613 -6.888 1.00 94.38 95 ARG A O 1
ATOM 722 N N . CYS A 1 96 ? -1.988 4.233 -4.918 1.00 93.06 96 CYS A N 1
ATOM 723 C CA . CYS A 1 96 ? -3.179 3.740 -4.219 1.00 93.06 96 CYS A CA 1
ATOM 724 C C . CYS A 1 96 ? -3.861 4.813 -3.365 1.00 93.06 96 CYS A C 1
ATOM 726 O O . CYS A 1 96 ? -5.068 4.728 -3.197 1.00 93.06 96 CYS A O 1
ATOM 728 N N . ILE A 1 97 ? -3.120 5.805 -2.858 1.00 91.50 97 ILE A N 1
ATOM 729 C CA . ILE A 1 97 ? -3.679 6.879 -2.018 1.00 91.50 97 ILE A CA 1
ATOM 730 C C . ILE A 1 97 ? -3.886 8.161 -2.834 1.00 91.50 97 ILE A C 1
ATOM 732 O O . ILE A 1 97 ? -4.964 8.739 -2.819 1.00 91.50 97 ILE A O 1
ATOM 736 N N . GLU A 1 98 ? -2.867 8.600 -3.576 1.00 92.12 98 GLU A N 1
ATOM 737 C CA . GLU A 1 98 ? -2.929 9.805 -4.422 1.00 92.12 98 GLU A CA 1
ATOM 738 C C . GLU A 1 98 ? -3.481 9.530 -5.831 1.00 92.12 98 GLU A C 1
ATOM 740 O O . GLU A 1 98 ? -3.643 10.451 -6.627 1.00 92.12 98 GLU A O 1
ATOM 745 N N . GLU A 1 99 ? -3.718 8.259 -6.166 1.00 93.06 99 GLU A N 1
ATOM 746 C CA . GLU A 1 99 ? -4.280 7.807 -7.445 1.00 93.06 99 GLU A CA 1
ATOM 747 C C . GLU A 1 99 ? -3.558 8.320 -8.710 1.00 93.06 99 GLU A C 1
ATOM 749 O O . GLU A 1 99 ? -4.143 8.358 -9.798 1.00 93.06 99 GLU A O 1
ATOM 754 N N . ARG A 1 100 ? -2.251 8.612 -8.639 1.00 94.56 100 ARG A N 1
ATOM 755 C CA . ARG A 1 100 ? -1.487 9.137 -9.785 1.00 94.56 100 ARG A CA 1
ATOM 756 C C . ARG A 1 100 ? -1.519 8.200 -10.997 1.00 94.56 100 ARG A C 1
ATOM 758 O O . ARG A 1 100 ? -1.320 6.993 -10.826 1.00 94.56 100 ARG A O 1
ATOM 765 N N . PRO A 1 101 ? -1.704 8.707 -12.229 1.00 94.50 101 PRO A N 1
ATOM 766 C CA . PRO A 1 101 ? -1.744 7.882 -13.435 1.00 94.50 101 PRO A CA 1
ATOM 767 C C . PRO A 1 101 ? -0.483 7.031 -13.635 1.00 94.50 101 PRO A C 1
ATOM 769 O O . PRO A 1 101 ? 0.625 7.474 -13.345 1.00 94.50 101 PRO A O 1
ATOM 772 N N . HIS A 1 102 ? -0.640 5.844 -14.235 1.00 92.88 102 HIS A N 1
ATOM 773 C CA . HIS A 1 102 ? 0.468 4.923 -14.536 1.00 92.88 102 HIS A CA 1
ATOM 774 C C . HIS A 1 102 ? 1.638 5.603 -15.258 1.00 92.88 102 HIS A C 1
ATOM 776 O O . HIS A 1 102 ? 2.784 5.398 -14.876 1.00 92.88 102 HIS A O 1
ATOM 782 N N . ARG A 1 103 ? 1.345 6.483 -16.222 1.00 93.62 103 ARG A N 1
ATOM 783 C CA . ARG A 1 103 ? 2.359 7.242 -16.961 1.00 93.62 103 ARG A CA 1
ATOM 784 C C . ARG A 1 103 ? 3.257 8.089 -16.052 1.00 93.62 103 ARG A C 1
ATOM 786 O O . ARG A 1 103 ? 4.470 8.049 -16.199 1.00 93.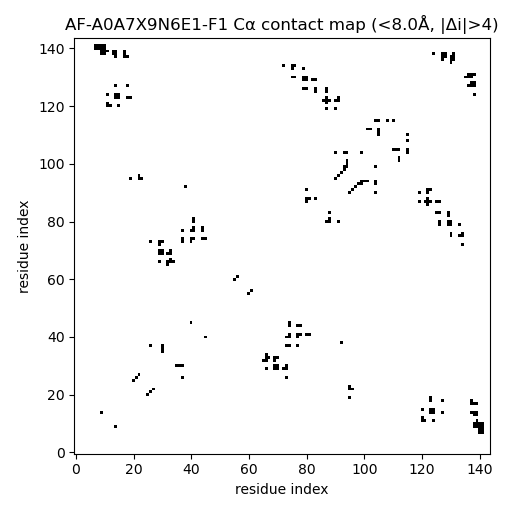62 103 ARG A O 1
ATOM 793 N N . GLN A 1 104 ? 2.680 8.797 -15.079 1.00 95.75 104 GLN A N 1
ATOM 794 C CA . GLN A 1 104 ? 3.467 9.600 -14.133 1.00 95.75 104 GLN A CA 1
ATOM 795 C C . GLN A 1 104 ? 4.342 8.715 -13.241 1.00 95.75 104 GLN A C 1
ATOM 797 O O . GLN A 1 104 ? 5.437 9.107 -12.856 1.00 95.75 104 GLN A O 1
ATOM 802 N N . MET A 1 105 ? 3.870 7.510 -12.917 1.00 95.94 105 MET A N 1
ATOM 803 C CA . MET A 1 105 ? 4.640 6.553 -12.126 1.00 95.94 105 MET A CA 1
ATOM 804 C C . MET A 1 105 ? 5.812 5.969 -12.924 1.00 95.94 105 MET A C 1
ATOM 806 O O . MET A 1 105 ? 6.915 5.858 -12.396 1.00 95.94 105 MET A O 1
ATOM 810 N N . GLU A 1 106 ? 5.585 5.614 -14.190 1.00 95.00 106 GLU A N 1
ATOM 811 C CA . GLU A 1 106 ? 6.622 5.153 -15.124 1.00 95.00 106 GLU A CA 1
ATOM 812 C C . GLU A 1 106 ? 7.731 6.203 -15.273 1.00 95.00 106 GLU A C 1
ATOM 814 O O . GLU A 1 106 ? 8.910 5.879 -15.118 1.00 95.00 106 GLU A O 1
ATOM 819 N N . GLU A 1 107 ? 7.345 7.468 -15.467 1.00 95.06 107 GLU A N 1
ATOM 820 C CA . GLU A 1 107 ? 8.259 8.612 -15.544 1.00 95.06 107 GLU A CA 1
ATOM 821 C C . GLU A 1 107 ? 9.010 8.828 -14.217 1.00 95.06 107 GLU A C 1
ATOM 823 O O . GLU A 1 107 ? 10.234 8.929 -14.217 1.00 95.06 107 GLU A O 1
ATOM 828 N N . TYR A 1 108 ? 8.316 8.815 -13.073 1.00 94.75 108 TYR A N 1
ATOM 829 C CA . TYR A 1 108 ? 8.925 9.041 -11.754 1.00 94.75 108 TYR A CA 1
ATOM 830 C C . TYR A 1 108 ? 9.964 7.978 -11.372 1.00 94.75 108 TYR A C 1
ATOM 832 O O . TYR A 1 108 ? 10.987 8.291 -10.765 1.00 94.75 108 TYR A O 1
ATOM 840 N N . PHE A 1 109 ? 9.706 6.710 -11.701 1.00 93.75 109 PHE A N 1
ATOM 841 C CA . PHE A 1 109 ? 10.634 5.618 -11.402 1.00 93.75 109 PHE A CA 1
ATOM 842 C C . PHE A 1 109 ? 11.661 5.364 -12.512 1.00 93.75 109 PHE A C 1
ATOM 844 O O . PHE A 1 109 ? 12.512 4.492 -12.328 1.00 93.75 109 PHE A O 1
ATOM 851 N N . CYS A 1 110 ? 11.590 6.091 -13.634 1.00 95.19 110 CYS A N 1
ATOM 852 C CA . CYS A 1 110 ? 12.389 5.851 -14.838 1.00 95.19 110 CYS A CA 1
ATOM 853 C C . CYS A 1 110 ? 12.290 4.391 -15.322 1.00 95.19 110 CYS A C 1
ATOM 855 O O . CYS A 1 110 ? 13.300 3.742 -15.598 1.00 95.19 110 CYS A O 1
ATOM 857 N N . LEU A 1 111 ? 11.071 3.846 -15.374 1.00 94.31 111 LEU A N 1
ATOM 858 C CA . LEU A 1 111 ? 10.807 2.453 -15.741 1.00 94.31 111 LEU A CA 1
ATOM 859 C C . LEU A 1 111 ? 9.898 2.362 -16.958 1.00 94.31 111 LEU A C 1
ATOM 861 O O . LEU A 1 111 ? 8.972 3.153 -17.120 1.00 94.31 111 LEU A O 1
ATOM 865 N N . SER A 1 112 ? 10.094 1.320 -17.765 1.00 95.62 112 SER A N 1
ATOM 866 C CA . SER A 1 112 ? 9.106 0.974 -18.783 1.00 95.62 112 SER A CA 1
ATOM 867 C C . SER A 1 112 ? 7.800 0.504 -18.137 1.00 95.62 112 SER A C 1
ATOM 869 O O . SER A 1 112 ? 7.784 -0.004 -17.011 1.00 95.62 112 SER A O 1
ATOM 871 N N . ARG A 1 113 ? 6.695 0.580 -18.883 1.00 93.56 113 ARG A N 1
ATOM 872 C CA . ARG A 1 113 ? 5.382 0.084 -18.448 1.00 93.56 113 ARG A CA 1
ATOM 873 C C . ARG A 1 113 ? 5.409 -1.357 -17.929 1.00 93.56 113 ARG A C 1
ATOM 875 O O . ARG A 1 113 ? 4.789 -1.657 -16.910 1.00 93.56 113 ARG A O 1
ATOM 882 N N . SER A 1 114 ? 6.128 -2.254 -18.609 1.00 95.00 114 SER A N 1
ATOM 883 C CA . SER A 1 114 ? 6.226 -3.662 -18.203 1.00 95.00 114 SER A CA 1
ATOM 884 C C . SER A 1 114 ? 6.998 -3.821 -16.894 1.00 95.00 114 SER A C 1
ATOM 886 O O . SER A 1 114 ? 6.537 -4.514 -15.988 1.00 95.00 114 SER A O 1
ATOM 888 N N . GLN A 1 115 ? 8.129 -3.124 -16.754 1.00 95.19 115 GLN A N 1
ATOM 889 C CA . GLN A 1 115 ? 8.906 -3.116 -15.517 1.00 95.19 115 GLN A CA 1
ATOM 890 C C . GLN A 1 115 ? 8.085 -2.538 -14.364 1.00 95.19 115 GLN A C 1
ATOM 892 O O . GLN A 1 115 ? 8.006 -3.152 -13.299 1.00 95.19 115 GLN A O 1
ATOM 897 N N . TYR A 1 116 ? 7.432 -1.393 -14.579 1.00 95.62 116 TYR A N 1
ATOM 898 C CA . TYR A 1 116 ? 6.574 -0.770 -13.578 1.00 95.62 116 TYR A CA 1
ATOM 899 C C . TYR A 1 116 ? 5.450 -1.711 -13.134 1.00 95.62 116 TYR A C 1
ATOM 901 O O . TYR A 1 116 ? 5.237 -1.857 -11.934 1.00 95.62 116 TYR A O 1
ATOM 909 N N . GLY A 1 117 ? 4.792 -2.414 -14.063 1.00 94.31 117 GLY A N 1
ATOM 910 C CA . GLY A 1 117 ? 3.762 -3.403 -13.736 1.00 94.31 117 GLY A CA 1
ATOM 911 C C . GLY A 1 117 ? 4.253 -4.490 -12.773 1.00 94.31 117 GLY A C 1
ATOM 912 O O . GLY A 1 117 ? 3.585 -4.779 -11.778 1.00 94.31 117 GLY A O 1
ATOM 913 N N . LEU A 1 118 ? 5.455 -5.032 -13.005 1.00 94.56 118 LEU A N 1
ATOM 914 C CA . LEU A 1 118 ? 6.071 -6.029 -12.121 1.00 94.56 118 LEU A CA 1
ATOM 915 C C . LEU A 1 118 ? 6.398 -5.452 -10.736 1.00 94.56 118 LEU A C 1
ATOM 917 O O . LEU A 1 118 ? 6.110 -6.081 -9.715 1.00 94.56 118 LEU A O 1
ATOM 921 N N . TYR A 1 119 ? 6.969 -4.244 -10.681 1.00 94.25 119 TYR A N 1
ATOM 922 C CA . TYR A 1 119 ? 7.271 -3.575 -9.411 1.00 94.25 119 TYR A CA 1
ATOM 923 C C . TYR A 1 119 ? 6.011 -3.228 -8.628 1.00 94.25 119 TYR A C 1
ATOM 925 O O . TYR A 1 119 ? 5.977 -3.422 -7.416 1.00 94.25 119 TYR A O 1
ATOM 933 N N . GLN A 1 120 ? 4.973 -2.751 -9.310 1.00 96.06 120 GLN A N 1
ATOM 934 C CA . GLN A 1 120 ? 3.698 -2.435 -8.689 1.00 96.06 120 GLN A CA 1
ATOM 935 C C . GLN A 1 120 ? 3.070 -3.693 -8.089 1.00 96.06 120 GLN A C 1
ATOM 937 O O . GLN A 1 120 ? 2.616 -3.666 -6.950 1.00 96.06 120 GLN A O 1
ATOM 942 N N . GLN A 1 121 ? 3.072 -4.809 -8.819 1.00 96.56 121 GLN A N 1
ATOM 943 C CA . GLN A 1 121 ? 2.548 -6.068 -8.298 1.00 96.56 121 GLN A CA 1
ATOM 944 C C . GLN A 1 121 ? 3.333 -6.553 -7.074 1.00 96.56 121 GLN A C 1
ATOM 946 O O . GLN A 1 121 ? 2.728 -6.968 -6.086 1.00 96.56 121 GLN A O 1
ATOM 951 N N . LYS A 1 122 ? 4.668 -6.458 -7.114 1.00 95.88 122 LYS A N 1
ATOM 952 C CA . LYS A 1 122 ? 5.522 -6.798 -5.971 1.00 95.88 122 LYS A CA 1
ATOM 953 C C . LYS A 1 122 ? 5.210 -5.921 -4.755 1.00 95.88 122 LYS A C 1
ATOM 955 O O . LYS A 1 122 ? 5.040 -6.461 -3.670 1.00 95.88 122 LYS A O 1
ATOM 960 N N . ALA A 1 123 ? 5.074 -4.611 -4.954 1.00 96.94 123 ALA A N 1
ATOM 961 C CA . ALA A 1 123 ? 4.754 -3.655 -3.898 1.00 96.94 123 ALA A CA 1
ATOM 962 C C . ALA A 1 123 ? 3.405 -3.955 -3.226 1.00 96.94 123 ALA A C 1
ATOM 964 O O . ALA A 1 123 ? 3.304 -3.939 -2.004 1.00 96.94 123 ALA A O 1
ATOM 965 N N . LEU A 1 124 ? 2.376 -4.293 -4.010 1.00 97.56 124 LEU A N 1
ATOM 966 C CA . LEU A 1 124 ? 1.062 -4.653 -3.467 1.00 97.56 124 LEU A CA 1
ATOM 967 C C . LEU A 1 124 ? 1.119 -5.950 -2.645 1.00 97.56 124 LEU A C 1
ATOM 969 O O . LEU A 1 124 ? 0.499 -6.032 -1.590 1.00 97.56 124 LEU A O 1
ATOM 973 N N . CYS A 1 125 ? 1.883 -6.949 -3.098 1.00 96.75 125 CYS A N 1
ATOM 974 C CA . CYS A 1 125 ? 2.060 -8.194 -2.345 1.00 96.75 125 CYS A CA 1
ATOM 975 C C . CYS A 1 125 ? 2.853 -7.977 -1.048 1.00 96.75 125 CYS A C 1
ATOM 977 O O . CYS A 1 125 ? 2.483 -8.527 -0.018 1.00 96.75 125 CYS A O 1
ATOM 979 N N . GLU A 1 126 ? 3.915 -7.169 -1.094 1.00 96.62 126 GLU A N 1
ATOM 980 C CA . GLU A 1 126 ? 4.720 -6.817 0.082 1.00 96.62 126 GLU A CA 1
ATOM 981 C C . GLU A 1 126 ? 3.882 -6.071 1.126 1.00 96.62 126 GLU A C 1
ATOM 983 O O . GLU A 1 126 ? 3.927 -6.409 2.307 1.00 96.62 126 GLU A O 1
A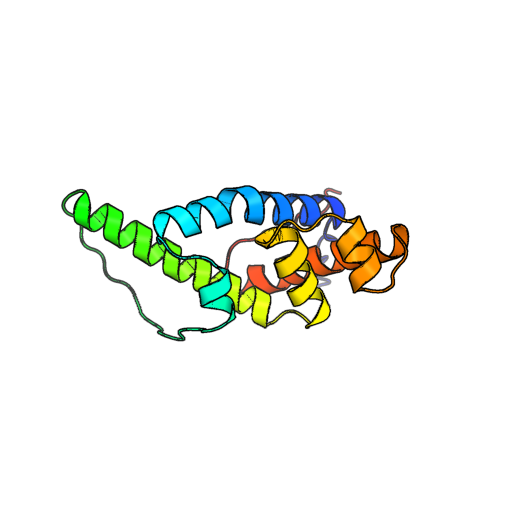TOM 988 N N . PHE A 1 127 ? 3.052 -5.115 0.694 1.00 97.38 127 PHE A N 1
ATOM 989 C CA . PHE A 1 127 ? 2.102 -4.459 1.589 1.00 97.38 127 PHE A CA 1
ATOM 990 C C . PHE A 1 127 ? 1.142 -5.467 2.232 1.00 97.38 127 PHE A C 1
ATOM 992 O O . PHE A 1 127 ? 0.982 -5.447 3.449 1.00 97.38 127 PHE A O 1
ATOM 999 N N . ALA A 1 128 ? 0.541 -6.368 1.447 1.00 96.56 128 ALA A N 1
ATOM 1000 C CA . ALA A 1 128 ? -0.376 -7.379 1.978 1.00 96.56 128 ALA A CA 1
ATOM 1001 C C . ALA A 1 128 ? 0.300 -8.284 3.020 1.00 96.56 128 ALA A C 1
ATOM 1003 O O . ALA A 1 128 ? -0.301 -8.612 4.038 1.00 96.56 128 ALA A O 1
ATOM 1004 N N . GLU A 1 129 ? 1.557 -8.665 2.790 1.00 94.25 129 GLU A N 1
ATOM 1005 C CA . GLU A 1 129 ? 2.336 -9.467 3.733 1.00 94.25 129 GLU A CA 1
ATOM 1006 C C . GLU A 1 129 ? 2.634 -8.721 5.039 1.00 94.25 129 GLU A C 1
ATOM 1008 O O . GLU A 1 129 ? 2.503 -9.302 6.118 1.00 94.25 129 GLU A O 1
ATOM 1013 N N . ASN A 1 130 ? 3.002 -7.442 4.959 1.00 92.81 130 ASN A N 1
ATOM 1014 C CA . ASN A 1 130 ? 3.271 -6.626 6.142 1.00 92.81 130 ASN A CA 1
ATOM 1015 C C . ASN A 1 130 ? 1.993 -6.303 6.921 1.00 92.81 130 ASN A C 1
ATOM 1017 O O . ASN A 1 130 ? 1.987 -6.388 8.148 1.00 92.81 130 ASN A O 1
ATOM 1021 N N . TYR A 1 131 ? 0.902 -5.985 6.223 1.00 93.88 131 TYR A N 1
ATOM 1022 C CA . TYR A 1 131 ? -0.382 -5.682 6.846 1.00 93.88 131 TYR A CA 1
ATOM 1023 C C . TYR A 1 131 ? -0.987 -6.908 7.535 1.00 93.88 131 TYR A C 1
ATOM 1025 O O . TYR A 1 131 ? -1.457 -6.782 8.659 1.00 93.88 131 TYR A O 1
ATOM 1033 N N . ALA A 1 132 ? -0.853 -8.112 6.967 1.00 91.19 132 ALA A N 1
ATOM 1034 C CA . ALA A 1 132 ? -1.340 -9.350 7.586 1.00 91.19 132 ALA A CA 1
ATOM 1035 C C . ALA A 1 132 ? -0.701 -9.684 8.955 1.00 91.19 132 ALA A C 1
ATOM 1037 O O . ALA A 1 132 ? -1.165 -10.593 9.639 1.00 91.19 132 ALA A O 1
ATOM 1038 N N . ARG A 1 133 ? 0.368 -8.987 9.371 1.00 88.19 133 ARG A N 1
ATOM 1039 C CA . ARG A 1 133 ? 0.975 -9.158 10.705 1.00 88.19 133 ARG A CA 1
ATOM 1040 C C . ARG A 1 133 ? 0.175 -8.498 11.826 1.00 88.19 133 ARG A C 1
ATOM 1042 O O . ARG A 1 133 ? 0.300 -8.920 12.971 1.00 88.19 133 ARG A O 1
ATOM 1049 N N . TYR A 1 134 ? -0.582 -7.453 11.506 1.00 84.06 134 TYR A N 1
ATOM 1050 C CA . TYR A 1 134 ? -1.237 -6.594 12.499 1.00 84.06 134 TYR A CA 1
ATOM 1051 C C . TYR A 1 134 ? -2.698 -6.290 12.156 1.00 84.06 134 TYR A C 1
ATOM 1053 O O . TYR A 1 134 ? -3.480 -5.992 13.050 1.00 84.06 134 TYR A O 1
ATOM 1061 N N . GLY A 1 135 ? -3.055 -6.364 10.876 1.00 87.38 135 GLY A N 1
ATOM 1062 C CA . GLY A 1 135 ? -4.389 -6.119 10.355 1.00 87.38 135 GLY A CA 1
ATOM 1063 C C . GLY A 1 135 ? -4.991 -7.361 9.707 1.00 87.38 135 GLY A C 1
ATOM 1064 O O . GLY A 1 135 ? -4.764 -8.497 10.125 1.00 87.38 135 GLY A O 1
ATOM 1065 N N . ARG A 1 136 ? -5.800 -7.129 8.676 1.00 88.56 136 ARG A N 1
ATOM 1066 C CA . ARG A 1 136 ? -6.622 -8.158 8.032 1.00 88.56 136 ARG A CA 1
ATOM 1067 C C . ARG A 1 136 ? -5.836 -8.910 6.957 1.00 88.56 136 ARG A C 1
ATOM 1069 O O . ARG A 1 136 ? -4.894 -8.388 6.361 1.00 88.56 136 ARG A O 1
ATOM 1076 N N . GLU A 1 137 ? -6.254 -10.140 6.671 1.00 92.25 137 GLU A N 1
ATOM 1077 C CA . GLU A 1 137 ? -5.665 -10.929 5.589 1.00 92.25 137 GLU A CA 1
ATOM 1078 C C . GLU A 1 137 ? -6.128 -10.398 4.225 1.00 92.25 137 GLU A C 1
ATOM 1080 O O . GLU A 1 137 ? -7.306 -10.477 3.881 1.00 92.25 137 GLU A O 1
ATOM 1085 N N . LEU A 1 138 ? -5.185 -9.873 3.438 1.00 92.50 138 LEU A N 1
ATOM 1086 C CA . LEU A 1 138 ? -5.434 -9.400 2.071 1.00 92.50 138 LEU A CA 1
ATOM 1087 C C . LEU A 1 138 ? -4.858 -10.338 1.002 1.00 92.50 138 LEU A C 1
ATOM 1089 O O . LEU A 1 138 ? -5.162 -10.170 -0.185 1.00 92.50 138 LEU A O 1
ATOM 1093 N N . ARG A 1 139 ? -4.022 -11.309 1.387 1.00 93.06 139 ARG A N 1
ATOM 1094 C CA . ARG A 1 139 ? -3.411 -12.260 0.457 1.00 93.06 139 ARG A CA 1
ATOM 1095 C C . ARG A 1 139 ? -4.444 -13.280 0.011 1.00 93.06 139 ARG A C 1
ATOM 1097 O O . ARG A 1 139 ? -5.185 -13.845 0.809 1.00 93.06 139 ARG A O 1
ATOM 1104 N N . VAL A 1 140 ? -4.437 -13.557 -1.284 1.00 92.00 140 VAL A N 1
ATOM 1105 C CA . VAL A 1 140 ? -5.230 -14.629 -1.879 1.00 92.00 140 VAL A CA 1
ATOM 1106 C C . VAL A 1 140 ? -4.290 -15.780 -2.192 1.00 92.00 140 VAL A C 1
ATOM 1108 O O . VAL A 1 140 ? -3.272 -15.592 -2.856 1.00 92.00 140 VAL A O 1
ATOM 1111 N N . PHE A 1 141 ? -4.617 -16.973 -1.713 1.00 89.31 141 PHE A N 1
ATOM 1112 C CA . PHE A 1 141 ? -3.838 -18.181 -1.968 1.00 89.31 141 PHE A CA 1
ATOM 1113 C C . PHE A 1 141 ? -4.409 -18.916 -3.178 1.00 89.31 141 PHE A C 1
ATOM 1115 O O . PHE A 1 141 ? -5.627 -18.978 -3.341 1.00 89.31 141 PHE A O 1
ATOM 1122 N N . ALA A 1 142 ? -3.544 -19.457 -4.035 1.00 84.19 142 ALA A N 1
ATOM 1123 C CA . ALA A 1 142 ? -3.995 -20.240 -5.178 1.00 84.19 142 ALA A CA 1
ATOM 1124 C C . ALA A 1 142 ? -4.740 -21.502 -4.704 1.00 84.19 142 ALA A C 1
ATOM 1126 O O . ALA A 1 142 ? -4.343 -22.152 -3.729 1.00 84.19 142 ALA A O 1
ATOM 1127 N N . GLU A 1 143 ? -5.829 -21.825 -5.396 1.00 75.44 143 GLU A N 1
ATOM 1128 C CA . GLU A 1 143 ? -6.516 -23.107 -5.254 1.00 75.44 143 GLU A CA 1
ATOM 1129 C C . GLU A 1 143 ? -5.734 -24.169 -6.040 1.00 75.44 143 GLU A C 1
ATOM 1131 O O . GLU A 1 143 ? -5.130 -23.850 -7.067 1.00 75.44 143 GLU A O 1
ATOM 1136 N N . ASN A 1 144 ? -5.672 -25.390 -5.499 1.00 57.31 144 ASN A N 1
ATOM 1137 C CA . ASN A 1 144 ? -4.997 -26.523 -6.143 1.00 57.31 144 ASN A CA 1
ATOM 1138 C C . ASN A 1 144 ? -5.828 -27.066 -7.302 1.00 57.31 144 ASN A C 1
ATOM 1140 O O . ASN A 1 144 ? -7.064 -27.144 -7.124 1.00 57.31 144 ASN A O 1
#